Protein AF-A0A371JD78-F1 (afdb_monomer)

InterPro domains:
  IPR045620 Protein of unknown function DUF6442 [PF20040] (4-95)

Secondary structure (DSSP, 8-state):
-HHHHHHHHHHHHHHHHHHHHHHHHHHHHHHHHHHHHHHHHHTT--HHHHHHHHHHHHHHHHHHHHHHH--HHHHHHHHHHHHHHHHHHHHHHHHT--

Radius of gyration: 18.95 Å; Cα contacts (8 Å, |Δi|>4): 44; chains: 1; bounding box: 41×10×67 Å

Mean predicted aligned error: 11.2 Å

pLDDT: mean 75.21, std 12.28, range [46.72, 94.12]

Solvent-accessible surface area (backbone atoms only — not comparable to full-atom values): 5337 Å² total; per-residue (Å²): 119,65,67,65,52,56,54,48,52,53,51,50,51,53,50,50,54,49,50,50,50,54,56,53,50,50,51,54,50,51,53,51,48,50,53,50,43,52,51,38,52,76,68,66,50,54,72,50,58,50,50,48,52,54,46,53,52,52,39,52,52,33,52,55,48,26,75,74,68,68,42,70,65,38,51,50,52,35,52,54,46,50,53,51,45,51,54,47,48,52,53,44,56,55,64,76,75,114

Nearest PDB str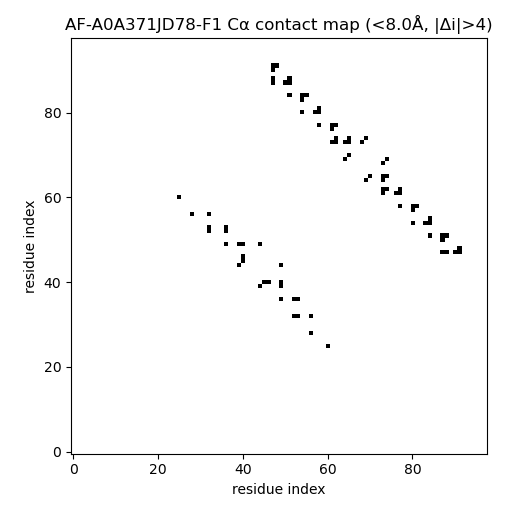uctures (foldseek):
  6b87-assembly1_A-2  TM=6.310E-01  e=5.597E+00  synthetic construct
  6b87-assembly2_B-3  TM=2.626E-01  e=4.614E+00  synthetic construct

Foldseek 3Di:
DVVVVVVVVVVVVVVVVVVVCLVVVLVVLVVVLVVVLVVCVVVVHDPLVNVLSVLVSVLVSLVVVCVPPVDVVSVVVNVVSVVVNVVSVVVVVVVVVD

Organism: NCBI:txid1763509

Sequence (98 aa):
MIEKRYNNSNLEELKKNKRFAVTHGSLAMKIALCIFIIINFVLKKSIYELILVFLSGSLFEEIYKYKYSKSKE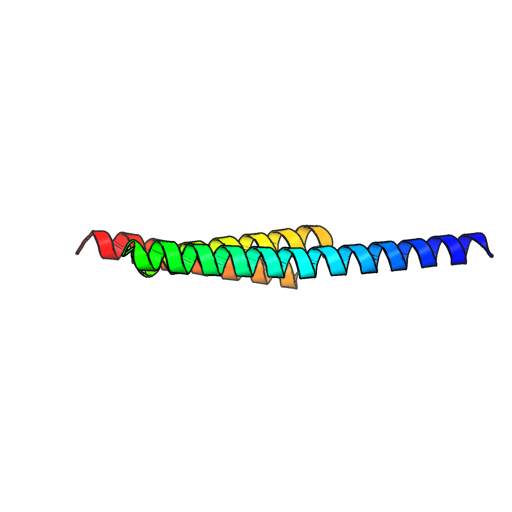DMIAIISLLIMVISIFVLYLIKDFD

Structure (mmCIF, N/CA/C/O backbone):
data_AF-A0A371JD78-F1
#
_entry.id   AF-A0A371JD78-F1
#
loop_
_atom_site.group_PDB
_atom_site.id
_atom_site.type_symbol
_atom_site.label_atom_id
_atom_site.label_alt_id
_atom_site.label_comp_id
_atom_site.label_asym_id
_atom_site.label_entity_id
_atom_site.label_seq_id
_atom_site.pdbx_PDB_ins_code
_atom_site.Cartn_x
_atom_site.Cartn_y
_atom_site.Cartn_z
_atom_site.occupancy
_atom_site.B_iso_or_equiv
_atom_site.auth_seq_id
_atom_site.auth_comp_id
_atom_site.auth_asym_id
_atom_site.auth_atom_id
_atom_site.pdbx_PDB_model_num
ATOM 1 N N . MET A 1 1 ? 21.722 -1.294 -41.131 1.00 57.34 1 MET A N 1
ATOM 2 C CA . MET A 1 1 ? 21.341 -0.067 -40.378 1.00 57.34 1 MET A CA 1
ATOM 3 C C . MET A 1 1 ? 19.832 0.026 -40.104 1.00 57.34 1 MET A C 1
ATOM 5 O O . MET A 1 1 ? 19.457 0.590 -39.083 1.00 57.34 1 MET A O 1
ATOM 9 N N . ILE A 1 2 ? 18.978 -0.538 -40.971 1.00 57.56 2 ILE A N 1
ATOM 10 C CA . ILE A 1 2 ? 17.506 -0.492 -40.864 1.00 57.56 2 ILE A CA 1
ATOM 11 C C . ILE A 1 2 ? 16.970 -1.407 -39.745 1.00 57.56 2 ILE A C 1
ATOM 13 O O . ILE A 1 2 ? 16.198 -0.94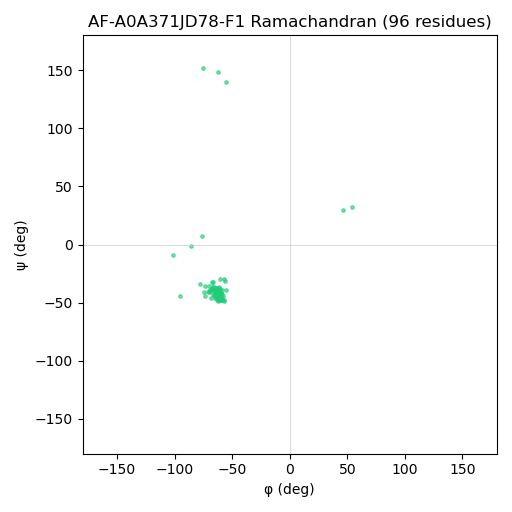2 -38.912 1.00 57.56 2 ILE A O 1
ATOM 17 N N . GLU A 1 3 ? 17.471 -2.644 -39.624 1.00 54.75 3 GLU A N 1
ATOM 18 C CA . GLU A 1 3 ? 17.092 -3.570 -38.535 1.00 54.75 3 GLU A CA 1
ATOM 19 C C . GLU A 1 3 ? 17.316 -2.987 -37.136 1.00 54.75 3 GLU A C 1
ATOM 21 O O . GLU A 1 3 ? 16.486 -3.147 -36.249 1.00 54.75 3 GLU A O 1
ATOM 26 N N . LYS A 1 4 ? 18.412 -2.243 -36.937 1.00 55.50 4 LYS A N 1
ATOM 27 C CA . LYS A 1 4 ? 18.740 -1.633 -35.640 1.00 55.50 4 LYS A CA 1
ATOM 28 C C . LYS A 1 4 ? 17.740 -0.539 -35.239 1.00 55.50 4 LYS A C 1
ATOM 30 O O . LYS A 1 4 ? 17.477 -0.373 -34.052 1.00 55.50 4 LYS A O 1
ATOM 35 N N . ARG A 1 5 ? 17.171 0.193 -36.210 1.00 56.50 5 ARG A N 1
ATOM 36 C CA . ARG A 1 5 ? 16.107 1.181 -35.948 1.00 56.50 5 ARG A CA 1
ATOM 37 C C . ARG A 1 5 ? 14.775 0.499 -35.662 1.00 56.50 5 ARG A C 1
ATOM 39 O O . ARG A 1 5 ? 14.096 0.909 -34.731 1.00 56.50 5 ARG A O 1
ATOM 46 N N . TYR A 1 6 ? 14.458 -0.554 -36.411 1.00 56.31 6 TYR A N 1
ATOM 47 C CA . TYR A 1 6 ? 13.217 -1.311 -36.250 1.00 56.31 6 TYR A CA 1
ATOM 48 C C . TYR A 1 6 ? 13.146 -2.032 -34.892 1.00 56.31 6 TYR A C 1
ATOM 50 O O . TYR A 1 6 ? 12.111 -2.052 -34.232 1.00 56.31 6 TYR A O 1
ATOM 58 N N . ASN A 1 7 ? 14.278 -2.563 -34.416 1.00 59.28 7 ASN A N 1
ATOM 59 C CA . ASN A 1 7 ? 14.343 -3.205 -33.103 1.00 59.28 7 ASN A CA 1
ATOM 60 C C . ASN A 1 7 ? 14.219 -2.194 -31.950 1.00 59.28 7 ASN A C 1
ATOM 62 O O . ASN A 1 7 ? 13.593 -2.488 -30.934 1.00 59.28 7 ASN A O 1
ATOM 66 N N . ASN A 1 8 ? 14.770 -0.985 -32.112 1.00 61.75 8 ASN A N 1
ATOM 67 C CA . ASN A 1 8 ? 14.637 0.076 -31.112 1.00 61.75 8 ASN A CA 1
ATOM 68 C C . ASN A 1 8 ? 13.213 0.640 -31.042 1.00 61.75 8 ASN A C 1
ATOM 70 O O . ASN A 1 8 ? 12.725 0.861 -29.936 1.00 61.75 8 ASN A O 1
ATOM 74 N N . SER A 1 9 ? 12.525 0.827 -32.174 1.00 62.72 9 SER A N 1
ATOM 75 C CA . SER A 1 9 ? 11.136 1.309 -32.173 1.00 62.72 9 SER A CA 1
ATOM 76 C C . SER A 1 9 ? 10.186 0.317 -31.497 1.00 62.72 9 SER A C 1
ATOM 78 O O . SER A 1 9 ? 9.374 0.723 -30.669 1.00 62.72 9 SER A O 1
ATOM 80 N N . ASN A 1 10 ? 10.358 -0.988 -31.745 1.00 65.50 10 ASN A N 1
ATOM 81 C CA . ASN A 1 10 ? 9.606 -2.036 -31.044 1.00 65.50 10 ASN A CA 1
ATOM 82 C C . ASN A 1 10 ? 9.897 -2.055 -29.533 1.00 65.50 10 ASN A C 1
ATOM 84 O O . ASN A 1 10 ? 8.998 -2.278 -28.721 1.00 65.50 10 ASN A O 1
ATOM 88 N N . LEU A 1 11 ? 11.146 -1.799 -29.126 1.00 61.72 11 LEU A N 1
ATOM 89 C CA . LEU A 1 11 ? 11.512 -1.704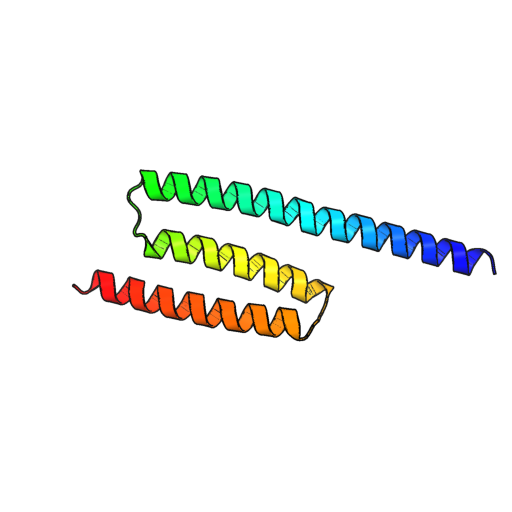 -27.710 1.00 61.72 11 LEU A CA 1
ATOM 90 C C . LEU A 1 11 ? 10.871 -0.492 -27.019 1.00 61.72 11 LEU A C 1
ATOM 92 O O . LEU A 1 11 ? 10.489 -0.581 -25.847 1.00 61.72 11 LEU A O 1
ATOM 96 N N . GLU A 1 12 ? 10.769 0.638 -27.716 1.00 65.25 12 GLU A N 1
ATOM 97 C CA . GLU A 1 12 ? 10.117 1.840 -27.196 1.00 65.25 12 GLU A CA 1
ATOM 98 C C . GLU A 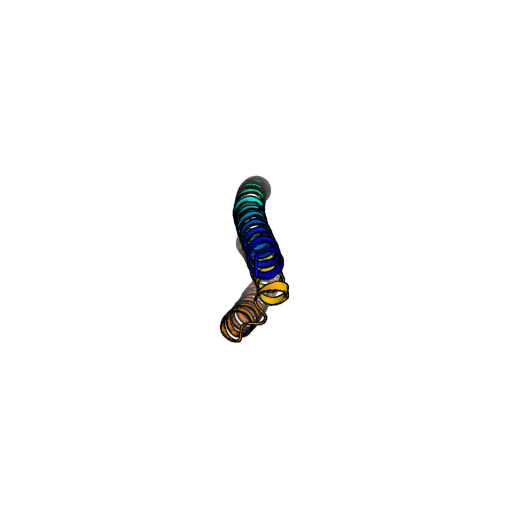1 12 ? 8.599 1.674 -27.100 1.00 65.25 12 GLU A C 1
ATOM 100 O O . GLU A 1 12 ? 8.027 2.023 -26.063 1.00 65.25 12 GLU A O 1
ATOM 105 N N . GLU A 1 13 ? 7.954 1.052 -28.090 1.00 63.69 13 GLU A N 1
ATOM 106 C CA . GLU A 1 13 ? 6.532 0.694 -28.010 1.00 63.69 13 GLU A CA 1
ATOM 107 C C . GLU A 1 13 ? 6.252 -0.292 -26.872 1.00 63.69 13 GLU A C 1
ATOM 109 O O . GLU A 1 13 ? 5.335 -0.064 -26.081 1.00 63.69 13 GLU A O 1
ATOM 114 N N . LEU A 1 14 ? 7.085 -1.322 -26.688 1.00 60.09 14 LEU A N 1
ATOM 115 C CA . LEU A 1 14 ? 6.964 -2.262 -25.566 1.00 60.09 14 LEU A CA 1
ATOM 116 C C . LEU A 1 14 ? 7.131 -1.576 -24.203 1.00 60.09 14 LEU A C 1
ATOM 118 O O . LEU A 1 14 ? 6.401 -1.892 -23.259 1.00 60.09 14 LEU A O 1
ATOM 122 N N . LYS A 1 15 ? 8.066 -0.625 -24.075 1.00 60.81 15 LYS A N 1
ATOM 123 C CA . LYS A 1 15 ? 8.226 0.182 -22.851 1.00 60.81 15 LYS A CA 1
ATOM 124 C C . LYS A 1 15 ? 7.021 1.088 -22.610 1.00 60.81 15 LYS A C 1
ATOM 126 O O . LYS A 1 15 ? 6.607 1.235 -21.459 1.00 60.81 15 LYS A O 1
ATOM 131 N N . LYS A 1 16 ? 6.457 1.684 -23.662 1.00 59.75 16 LYS A N 1
ATOM 132 C CA . LYS A 1 16 ? 5.298 2.581 -23.579 1.00 59.75 16 LYS A CA 1
ATOM 133 C C . LYS A 1 16 ? 4.036 1.817 -23.183 1.00 59.75 16 LYS A C 1
ATOM 135 O O . LYS A 1 16 ? 3.376 2.220 -22.229 1.00 59.75 16 LYS A O 1
ATOM 140 N N . ASN A 1 17 ? 3.777 0.669 -23.809 1.00 57.31 17 ASN A N 1
ATOM 141 C CA . ASN A 1 17 ? 2.650 -0.203 -23.470 1.00 57.31 17 ASN A CA 1
ATOM 142 C C . ASN A 1 17 ? 2.776 -0.779 -22.050 1.00 57.31 17 ASN A C 1
ATOM 144 O O . ASN A 1 17 ? 1.792 -0.836 -21.315 1.00 57.31 17 ASN A O 1
ATOM 148 N N . LYS A 1 18 ? 3.996 -1.127 -21.609 1.00 58.66 18 LYS A N 1
ATOM 149 C CA . LYS A 1 18 ? 4.246 -1.542 -20.217 1.00 58.66 18 LYS A CA 1
ATOM 150 C C . LYS A 1 18 ? 4.001 -0.425 -19.210 1.00 58.66 18 LYS A C 1
ATOM 152 O O . LYS A 1 18 ? 3.379 -0.690 -18.188 1.00 58.66 18 LYS A O 1
ATOM 157 N N . ARG A 1 19 ? 4.455 0.808 -19.475 1.00 58.66 19 ARG A N 1
ATOM 158 C CA . ARG A 1 19 ? 4.142 1.950 -18.596 1.00 58.66 19 ARG A CA 1
ATOM 159 C C . ARG A 1 19 ? 2.640 2.174 -18.521 1.00 58.66 19 ARG A C 1
ATOM 161 O O . ARG A 1 19 ? 2.124 2.289 -17.422 1.00 58.66 19 ARG A O 1
ATOM 168 N N . PHE A 1 20 ? 1.949 2.147 -19.658 1.00 55.69 20 PHE A N 1
ATOM 169 C CA . PHE A 1 20 ? 0.497 2.293 -19.717 1.00 55.69 20 PHE A CA 1
ATOM 170 C C . PHE A 1 20 ? -0.208 1.222 -18.866 1.00 55.69 20 PHE A C 1
ATOM 172 O O . PHE A 1 20 ? -1.020 1.556 -18.009 1.00 55.69 20 PHE A O 1
ATOM 179 N N . ALA A 1 21 ? 0.177 -0.051 -18.997 1.00 56.44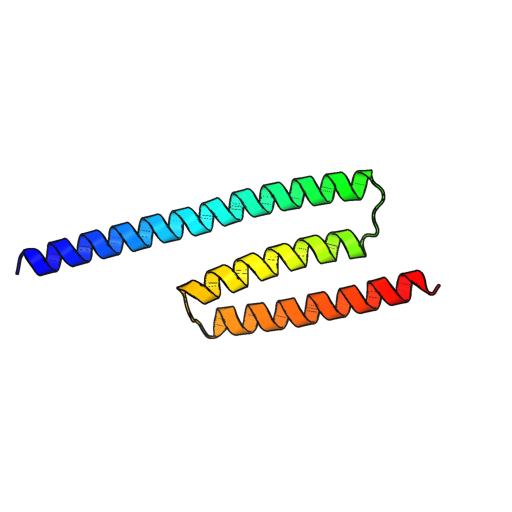 21 ALA A N 1
ATOM 180 C CA . ALA A 1 21 ? -0.373 -1.141 -18.189 1.00 56.44 21 ALA A CA 1
ATOM 181 C C . ALA A 1 21 ? -0.100 -0.982 -16.680 1.00 56.44 21 ALA A C 1
ATOM 183 O O . ALA A 1 21 ? -0.982 -1.257 -15.871 1.00 56.44 21 ALA A O 1
ATOM 184 N N . VAL A 1 22 ? 1.085 -0.496 -16.287 1.00 58.94 22 VAL A N 1
ATOM 185 C CA . VAL A 1 22 ? 1.408 -0.182 -14.880 1.00 58.94 22 VAL A CA 1
ATOM 186 C C . VAL A 1 22 ? 0.516 0.950 -14.361 1.00 58.94 22 VAL A C 1
ATOM 188 O O . VAL A 1 22 ? -0.030 0.853 -13.264 1.00 58.94 22 VAL A O 1
ATOM 191 N N . THR A 1 23 ? 0.326 2.013 -15.146 1.00 57.75 23 THR A N 1
ATOM 192 C CA . THR A 1 23 ? -0.485 3.172 -14.746 1.00 57.75 23 THR A CA 1
ATOM 193 C C . THR A 1 23 ? -1.975 2.828 -14.660 1.00 57.75 23 THR A C 1
ATOM 195 O O . THR A 1 23 ? -2.639 3.217 -13.701 1.00 57.75 23 THR A O 1
ATOM 198 N N . HIS A 1 24 ? -2.500 2.047 -15.608 1.00 55.12 24 HIS A N 1
ATOM 199 C CA . HIS A 1 24 ? -3.896 1.600 -15.596 1.00 55.12 24 HIS A CA 1
ATOM 200 C C . HIS A 1 24 ? -4.168 0.518 -14.545 1.00 55.12 24 HIS A C 1
ATOM 202 O O . HIS A 1 24 ? -5.221 0.548 -13.908 1.00 55.12 24 HIS A O 1
ATOM 208 N N . GLY A 1 25 ? -3.208 -0.380 -14.299 1.00 59.38 25 GLY A N 1
ATOM 209 C CA . GLY A 1 25 ? -3.264 -1.335 -13.191 1.00 59.38 25 GLY A CA 1
ATOM 210 C C . GLY A 1 25 ? -3.288 -0.639 -11.828 1.00 59.38 25 GLY A C 1
ATOM 211 O O . GLY A 1 25 ? -4.096 -1.000 -10.976 1.00 59.38 25 GLY A O 1
ATOM 212 N N . SER A 1 26 ? -2.490 0.423 -11.656 1.00 67.06 26 SER A N 1
ATOM 213 C CA . SER A 1 26 ? -2.511 1.261 -10.447 1.00 67.06 26 SER A CA 1
ATOM 214 C C . SER A 1 26 ? -3.856 1.967 -10.253 1.00 67.06 26 SER A C 1
ATOM 216 O O . SER A 1 26 ? -4.382 2.014 -9.144 1.00 67.06 26 SER A O 1
ATOM 218 N N . LEU A 1 27 ? -4.473 2.478 -11.323 1.00 71.88 27 LEU A N 1
ATOM 219 C CA . LEU A 1 27 ? -5.782 3.129 -11.214 1.00 71.88 27 LEU A CA 1
ATOM 220 C C . LEU A 1 27 ? -6.879 2.138 -10.790 1.00 71.88 27 LEU A C 1
ATOM 222 O O . LEU A 1 27 ? -7.654 2.432 -9.882 1.00 71.88 27 LEU A O 1
ATOM 226 N N . ALA A 1 28 ? -6.922 0.953 -11.404 1.00 68.25 28 ALA A N 1
ATOM 227 C CA . ALA A 1 28 ? -7.882 -0.092 -11.050 1.00 68.25 28 ALA A CA 1
ATOM 228 C C . ALA A 1 28 ? -7.688 -0.580 -9.605 1.00 68.25 28 ALA A C 1
ATOM 230 O O . ALA A 1 28 ? -8.663 -0.758 -8.876 1.00 68.25 28 ALA A O 1
ATOM 231 N N . MET A 1 29 ? -6.435 -0.726 -9.166 1.00 69.88 29 MET A N 1
ATOM 232 C CA . MET A 1 29 ? -6.097 -1.102 -7.796 1.00 69.88 29 MET A CA 1
ATOM 233 C C . MET A 1 29 ? -6.509 -0.030 -6.783 1.00 69.88 29 MET A C 1
ATOM 235 O O . MET A 1 29 ? -7.069 -0.362 -5.741 1.00 69.88 29 MET A O 1
ATOM 239 N N . LYS A 1 30 ? -6.328 1.254 -7.107 1.00 71.12 30 LYS A N 1
ATOM 240 C CA . LYS A 1 30 ? -6.806 2.377 -6.284 1.00 71.12 30 LYS A CA 1
ATOM 241 C C . LYS A 1 30 ? -8.324 2.413 -6.185 1.00 71.12 30 LYS A C 1
ATOM 243 O O . LYS A 1 30 ? -8.852 2.610 -5.097 1.00 71.12 30 LYS A O 1
ATOM 248 N N . ILE A 1 31 ? -9.029 2.176 -7.290 1.00 73.69 31 ILE A N 1
ATOM 249 C CA . ILE A 1 31 ? -10.495 2.092 -7.294 1.00 73.69 31 ILE A CA 1
ATOM 250 C C . ILE A 1 31 ? -10.961 0.907 -6.435 1.00 73.69 31 ILE A C 1
ATOM 252 O O . ILE A 1 31 ? -11.849 1.075 -5.601 1.00 73.69 31 ILE A O 1
ATOM 256 N N . A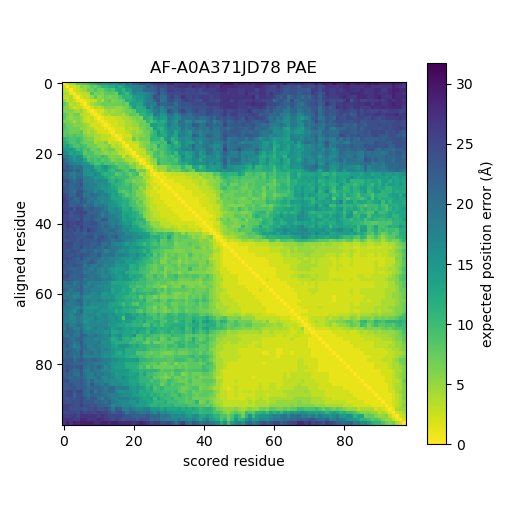LA A 1 32 ? -10.326 -0.260 -6.568 1.00 71.75 32 ALA A N 1
ATOM 257 C CA . ALA A 1 32 ? -10.622 -1.434 -5.748 1.00 71.75 32 ALA A CA 1
ATOM 258 C C . ALA A 1 32 ? -10.347 -1.183 -4.255 1.00 71.75 32 ALA A C 1
ATOM 260 O O . ALA A 1 32 ? -11.181 -1.522 -3.419 1.00 71.75 32 ALA A O 1
ATOM 261 N N . LEU A 1 33 ? -9.229 -0.533 -3.919 1.00 71.06 33 LEU A N 1
ATOM 262 C CA . LEU A 1 33 ? -8.892 -0.124 -2.553 1.00 71.06 33 LEU A CA 1
ATOM 263 C C . LEU A 1 33 ? -9.919 0.860 -1.989 1.00 71.06 33 LEU A C 1
ATOM 265 O O . LEU A 1 33 ? -10.366 0.671 -0.864 1.00 71.06 33 LEU A O 1
ATOM 269 N N . CYS A 1 34 ? -10.348 1.861 -2.760 1.00 73.94 34 CYS A N 1
ATOM 270 C CA . CYS A 1 34 ? -11.396 2.792 -2.341 1.00 73.94 34 CYS A CA 1
ATOM 271 C C . CYS A 1 34 ? -12.721 2.072 -2.062 1.00 73.94 34 CYS A C 1
ATOM 273 O O . CYS A 1 34 ? -13.328 2.300 -1.019 1.00 73.94 34 CYS A O 1
ATOM 275 N N . ILE A 1 35 ? -13.153 1.169 -2.950 1.00 73.75 35 ILE A N 1
ATOM 276 C CA . ILE A 1 35 ? -14.367 0.362 -2.745 1.00 73.75 35 ILE A CA 1
ATOM 277 C C . ILE A 1 35 ? -14.225 -0.500 -1.486 1.00 73.75 35 ILE A C 1
ATOM 279 O O . ILE A 1 35 ? -15.136 -0.550 -0.663 1.00 73.75 35 ILE A O 1
ATOM 283 N N . PHE A 1 36 ? -13.069 -1.134 -1.293 1.00 73.50 36 PHE A N 1
ATOM 284 C CA . PHE A 1 36 ? -12.801 -1.966 -0.126 1.00 73.50 36 PHE A CA 1
ATOM 285 C C . PHE A 1 36 ? -12.804 -1.152 1.174 1.00 73.50 36 PHE A C 1
ATOM 287 O O . PHE A 1 36 ? -13.389 -1.587 2.164 1.00 73.50 36 PHE A O 1
ATOM 294 N N . ILE A 1 37 ? -12.218 0.047 1.169 1.00 72.94 37 ILE A N 1
ATOM 295 C CA . ILE A 1 37 ? -12.242 0.991 2.294 1.00 72.94 37 ILE A CA 1
ATOM 296 C C . ILE A 1 37 ? -13.683 1.386 2.628 1.00 72.94 37 ILE A C 1
ATOM 298 O O . ILE A 1 37 ? -14.067 1.327 3.792 1.00 72.94 37 ILE A O 1
ATOM 302 N N . ILE A 1 38 ? -14.504 1.716 1.626 1.00 74.19 38 ILE A N 1
ATOM 303 C CA . ILE A 1 38 ? -15.919 2.067 1.825 1.00 74.19 38 ILE A CA 1
ATOM 304 C C . ILE A 1 38 ? -16.690 0.888 2.432 1.00 74.19 38 ILE A C 1
ATOM 306 O O . ILE A 1 38 ? -17.409 1.072 3.411 1.00 74.19 38 ILE A O 1
ATOM 310 N N . ILE A 1 39 ? -16.510 -0.329 1.908 1.00 72.69 39 ILE A N 1
ATOM 311 C CA . ILE A 1 39 ? -17.159 -1.537 2.440 1.00 72.69 39 ILE A CA 1
ATOM 312 C C . ILE A 1 39 ? -16.746 -1.775 3.897 1.00 72.69 39 ILE A C 1
ATOM 314 O O . ILE A 1 39 ? -17.604 -1.974 4.751 1.00 72.69 39 ILE A O 1
ATOM 318 N N . ASN A 1 40 ? -15.451 -1.715 4.211 1.00 72.38 40 ASN A N 1
ATOM 319 C CA . ASN A 1 40 ? -14.961 -1.941 5.574 1.00 72.38 40 ASN A CA 1
ATOM 320 C C . ASN A 1 40 ? -15.422 -0.837 6.537 1.00 72.38 40 ASN A C 1
ATOM 322 O O . ASN A 1 40 ? -15.782 -1.131 7.675 1.00 72.38 40 ASN A O 1
ATOM 326 N N . PHE A 1 41 ? -15.504 0.411 6.074 1.00 72.19 41 PHE A N 1
ATOM 327 C CA . PHE A 1 41 ? -16.071 1.511 6.848 1.00 72.19 41 PHE A CA 1
ATOM 328 C C . PHE A 1 41 ? -17.559 1.280 7.163 1.00 72.19 41 PHE A C 1
ATOM 330 O O . PHE A 1 41 ? -17.973 1.427 8.312 1.00 72.19 41 PHE A O 1
ATOM 337 N N . VAL A 1 42 ? -18.355 0.832 6.182 1.00 72.44 42 VAL A N 1
ATOM 338 C CA . VAL A 1 42 ? -19.766 0.439 6.385 1.00 72.44 42 VAL A CA 1
ATOM 339 C C . VAL A 1 42 ? -19.885 -0.734 7.365 1.00 72.44 42 VAL A C 1
ATOM 341 O O . VAL A 1 42 ? -20.785 -0.750 8.203 1.00 72.44 42 VAL A O 1
ATOM 344 N N . LEU A 1 43 ? -18.943 -1.680 7.322 1.00 76.00 43 LEU A N 1
ATOM 345 C CA . LEU A 1 43 ? -18.845 -2.807 8.257 1.00 76.00 43 LEU A CA 1
ATOM 346 C C . LEU A 1 43 ? -18.285 -2.417 9.640 1.00 76.00 43 LEU A C 1
ATOM 348 O O . LEU A 1 43 ? -18.048 -3.300 10.464 1.00 76.00 43 LEU A O 1
ATOM 352 N N . LYS A 1 44 ? -18.084 -1.117 9.912 1.00 76.62 44 LYS A N 1
ATOM 353 C CA . LYS A 1 44 ? -17.538 -0.568 11.168 1.00 76.62 44 LYS A CA 1
ATOM 354 C C . LYS A 1 44 ? -16.193 -1.178 11.564 1.00 76.62 44 LYS A C 1
ATOM 356 O O . LYS A 1 44 ? -15.879 -1.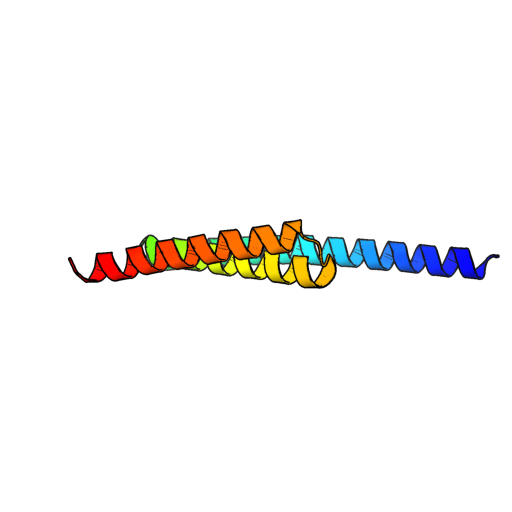307 12.748 1.00 76.62 44 LYS A O 1
ATOM 361 N N . LYS A 1 45 ? -15.395 -1.550 10.565 1.00 74.94 45 LYS A N 1
ATOM 362 C CA . LYS A 1 45 ? -14.027 -2.006 10.774 1.00 74.94 45 LYS A CA 1
ATOM 363 C C . LYS A 1 45 ? -13.192 -0.890 11.389 1.00 74.94 45 LYS A C 1
ATOM 365 O O . LYS A 1 45 ? -13.425 0.301 11.173 1.00 74.94 45 LYS A O 1
ATOM 370 N N . SER A 1 46 ? -12.227 -1.305 12.190 1.00 79.06 46 SER A N 1
ATOM 371 C CA . SER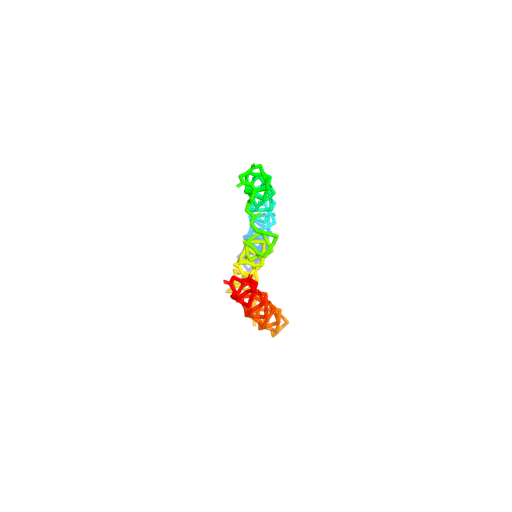 A 1 46 ? -11.286 -0.444 12.886 1.00 79.06 46 SER A CA 1
ATOM 372 C C . SER A 1 46 ? -10.562 0.470 11.891 1.00 79.06 46 SER A C 1
ATOM 374 O O . SER A 1 46 ? -10.158 0.028 10.815 1.00 79.06 46 SER A O 1
ATOM 376 N N . ILE A 1 47 ? -10.338 1.741 12.247 1.00 79.88 47 ILE A N 1
ATOM 377 C CA . ILE A 1 47 ? -9.591 2.666 11.376 1.00 79.88 47 ILE A CA 1
ATOM 378 C C . ILE A 1 47 ? -8.186 2.142 11.050 1.00 79.88 47 ILE A C 1
ATOM 380 O O . ILE A 1 47 ? -7.676 2.354 9.954 1.00 79.88 47 ILE A O 1
ATOM 384 N N . TYR A 1 48 ? -7.601 1.369 11.963 1.00 80.00 48 TYR A N 1
ATOM 385 C CA . TYR A 1 48 ? -6.325 0.701 11.750 1.00 80.00 48 TYR A CA 1
ATOM 386 C C . TYR A 1 48 ? -6.408 -0.399 10.682 1.00 80.00 48 TYR A C 1
ATOM 388 O O . TYR A 1 48 ? -5.500 -0.505 9.864 1.00 80.00 48 TYR A O 1
ATOM 396 N N . GLU A 1 49 ? -7.501 -1.171 10.623 1.00 78.25 49 GLU A N 1
ATOM 397 C CA . GLU A 1 49 ? -7.709 -2.179 9.569 1.00 78.25 49 GLU A CA 1
ATOM 398 C C . GLU A 1 49 ? -7.807 -1.508 8.191 1.00 78.25 49 GLU A C 1
ATOM 400 O O . GLU A 1 49 ? -7.197 -1.970 7.227 1.00 78.25 49 GLU A O 1
ATOM 405 N N . LEU A 1 50 ? -8.506 -0.370 8.102 1.00 80.50 50 LEU A N 1
ATOM 406 C CA . LEU A 1 50 ? -8.604 0.421 6.871 1.00 80.50 50 LEU A CA 1
ATOM 407 C C . LEU A 1 50 ? -7.234 0.933 6.402 1.00 80.50 50 LEU A C 1
ATOM 409 O O . LEU A 1 50 ? -6.898 0.818 5.220 1.00 80.50 50 LEU A O 1
ATOM 413 N N . ILE A 1 51 ? -6.426 1.460 7.326 1.00 82.56 51 ILE A N 1
ATOM 414 C CA . ILE A 1 51 ? -5.073 1.947 7.027 1.00 82.56 51 ILE A CA 1
ATOM 415 C C . ILE A 1 51 ? -4.162 0.788 6.598 1.00 82.56 51 ILE A C 1
ATOM 417 O O . ILE A 1 51 ? -3.432 0.923 5.616 1.00 82.56 51 ILE A O 1
ATOM 421 N N . LEU A 1 52 ? -4.225 -0.365 7.273 1.00 82.12 52 LEU A N 1
ATOM 422 C CA . LEU A 1 52 ? -3.428 -1.547 6.919 1.00 82.12 52 LEU A CA 1
ATOM 423 C C . LEU A 1 52 ? -3.728 -2.036 5.503 1.00 82.12 52 LEU A C 1
ATOM 425 O O . LEU A 1 52 ? -2.803 -2.339 4.748 1.00 82.12 52 LEU A O 1
ATOM 429 N N . VAL A 1 53 ? -5.002 -2.055 5.109 1.00 82.81 53 VAL A N 1
ATOM 430 C CA . VAL A 1 53 ? -5.387 -2.430 3.745 1.00 82.81 53 VAL A CA 1
ATOM 431 C C . VAL A 1 53 ? -4.795 -1.459 2.729 1.00 82.81 53 VAL A C 1
ATOM 433 O O . VAL A 1 53 ? -4.159 -1.892 1.766 1.00 82.81 53 VAL A O 1
ATOM 436 N N . PHE A 1 54 ? -4.940 -0.154 2.956 1.00 83.88 54 PHE A N 1
ATOM 437 C CA . PHE A 1 54 ? -4.390 0.862 2.061 1.00 83.88 54 PHE A CA 1
ATOM 438 C C . PHE A 1 54 ? -2.867 0.739 1.899 1.00 83.88 54 PHE A C 1
ATOM 440 O O . PHE A 1 54 ? -2.341 0.778 0.779 1.00 83.88 54 PHE A O 1
ATOM 447 N N . LEU A 1 55 ? -2.155 0.538 3.009 1.00 84.56 55 LEU A N 1
ATOM 448 C CA . LEU A 1 55 ? -0.702 0.394 3.000 1.00 84.56 55 LEU A CA 1
ATOM 449 C C . LEU A 1 55 ? -0.252 -0.901 2.332 1.00 84.56 55 LEU A C 1
ATOM 451 O O . LEU A 1 55 ? 0.714 -0.874 1.575 1.00 84.56 55 LEU A O 1
ATOM 455 N N . SER A 1 56 ? -0.968 -2.008 2.541 1.00 82.25 56 SER A N 1
ATOM 456 C CA . SER A 1 56 ? -0.668 -3.278 1.871 1.00 82.25 56 SER A CA 1
ATOM 457 C C . SER A 1 56 ? -0.800 -3.165 0.348 1.00 82.25 56 SER A C 1
ATOM 459 O O . SER A 1 56 ? 0.054 -3.659 -0.390 1.00 82.25 56 SER A O 1
ATOM 461 N N . GLY A 1 57 ? -1.811 -2.435 -0.132 1.00 83.06 57 GLY A N 1
ATOM 462 C CA . GLY A 1 57 ? -1.978 -2.170 -1.554 1.00 83.06 57 GLY A CA 1
ATOM 463 C C . GLY A 1 57 ? -0.870 -1.282 -2.124 1.00 83.06 57 GLY A C 1
ATOM 464 O O . GLY A 1 57 ? -0.300 -1.595 -3.169 1.00 83.06 57 GLY A O 1
ATOM 465 N N . SER A 1 58 ? -0.504 -0.223 -1.401 1.00 84.75 58 SER A N 1
ATOM 466 C CA . SER A 1 58 ? 0.619 0.651 -1.776 1.00 84.75 58 SER A CA 1
ATOM 467 C C . SER A 1 58 ? 1.947 -0.115 -1.821 1.00 84.75 58 SER A C 1
ATOM 469 O O . SER A 1 58 ? 2.731 0.050 -2.754 1.00 84.75 58 SER A O 1
ATOM 471 N N . LEU A 1 59 ? 2.181 -1.011 -0.856 1.00 86.81 59 LEU A N 1
ATOM 472 C CA . LEU A 1 59 ? 3.368 -1.866 -0.810 1.00 86.81 59 LEU A CA 1
ATOM 473 C C . LEU A 1 59 ? 3.449 -2.775 -2.043 1.00 86.81 59 LEU A C 1
ATOM 475 O O . LEU A 1 59 ? 4.516 -2.926 -2.635 1.00 86.81 59 LEU A O 1
ATOM 479 N N . PHE A 1 60 ? 2.322 -3.355 -2.462 1.00 84.12 60 PHE A N 1
ATOM 480 C CA . PHE A 1 60 ? 2.265 -4.184 -3.663 1.00 84.12 60 PHE A CA 1
ATOM 481 C C . PHE A 1 60 ? 2.585 -3.385 -4.935 1.00 84.12 60 PHE A C 1
ATOM 483 O O . PHE A 1 60 ? 3.342 -3.873 -5.777 1.00 84.12 60 PHE A O 1
ATOM 490 N N . GLU A 1 61 ? 2.071 -2.156 -5.068 1.00 85.19 61 GLU A N 1
ATOM 491 C CA . GLU A 1 61 ? 2.416 -1.277 -6.195 1.00 85.19 61 GLU A CA 1
ATOM 492 C C . GLU A 1 61 ? 3.923 -0.991 -6.249 1.00 85.19 61 GLU A C 1
ATOM 494 O O . GLU A 1 61 ? 4.525 -1.106 -7.319 1.00 85.19 61 GLU A O 1
ATOM 499 N N . GLU A 1 62 ? 4.547 -0.665 -5.116 1.00 86.56 62 GLU A N 1
ATOM 500 C CA . GLU A 1 62 ? 5.983 -0.365 -5.061 1.00 86.56 62 GLU A CA 1
ATOM 501 C C . GLU A 1 62 ? 6.852 -1.605 -5.312 1.00 86.56 62 GLU A C 1
ATOM 503 O O . GLU A 1 62 ? 7.817 -1.534 -6.072 1.00 86.56 62 GLU A O 1
ATOM 508 N N . ILE A 1 63 ? 6.476 -2.779 -4.790 1.00 86.25 63 ILE A N 1
ATOM 509 C CA . ILE A 1 63 ? 7.145 -4.052 -5.118 1.00 86.25 63 ILE A CA 1
ATOM 510 C C . ILE A 1 63 ? 7.051 -4.339 -6.617 1.00 86.25 63 ILE A C 1
ATOM 512 O O . ILE A 1 63 ? 8.034 -4.757 -7.243 1.00 86.25 63 ILE A O 1
ATOM 516 N N . TYR A 1 64 ? 5.879 -4.110 -7.213 1.00 84.50 64 TYR A N 1
ATOM 517 C CA . TYR A 1 64 ? 5.693 -4.295 -8.644 1.00 84.50 64 TYR A CA 1
ATOM 518 C C . TYR A 1 64 ? 6.576 -3.326 -9.431 1.00 84.50 64 TYR A C 1
ATOM 520 O O . TYR A 1 64 ? 7.305 -3.777 -10.312 1.00 84.50 64 TYR A O 1
ATOM 528 N N . LYS A 1 65 ? 6.599 -2.032 -9.085 1.00 83.69 65 LYS A N 1
ATOM 529 C CA . LYS A 1 65 ? 7.495 -1.038 -9.707 1.00 83.69 65 LYS A CA 1
ATOM 530 C C . LYS A 1 65 ? 8.963 -1.439 -9.584 1.00 83.69 65 LYS A C 1
ATOM 532 O O . LYS A 1 65 ? 9.643 -1.518 -10.612 1.00 83.69 65 LYS A O 1
ATOM 537 N N . TYR A 1 66 ? 9.409 -1.821 -8.388 1.00 86.69 66 TYR A N 1
ATOM 538 C CA . TYR A 1 66 ? 10.780 -2.259 -8.133 1.00 86.69 66 TYR A CA 1
ATOM 539 C C . TYR A 1 66 ? 11.177 -3.464 -8.989 1.00 86.69 66 TYR A C 1
ATOM 541 O O . TYR A 1 66 ? 12.283 -3.504 -9.530 1.00 86.69 66 TYR A O 1
ATOM 549 N N . LYS A 1 67 ? 10.269 -4.427 -9.198 1.00 82.75 67 LYS A N 1
ATOM 550 C CA . LYS A 1 67 ? 10.522 -5.585 -10.072 1.00 82.75 67 LYS A CA 1
ATOM 551 C C . LYS A 1 67 ? 10.909 -5.169 -11.499 1.00 82.75 67 LYS A C 1
ATOM 553 O O . LYS A 1 67 ? 11.687 -5.878 -12.141 1.00 82.75 67 LYS A O 1
ATOM 558 N N . TYR A 1 68 ? 10.396 -4.039 -11.992 1.00 80.06 68 TYR A N 1
ATOM 559 C CA . TYR A 1 68 ? 10.700 -3.526 -13.332 1.00 80.06 68 TYR A CA 1
ATOM 560 C C . TYR A 1 68 ? 11.831 -2.502 -13.358 1.00 80.06 68 TYR A C 1
ATOM 562 O O . TYR A 1 68 ? 12.675 -2.575 -14.251 1.00 80.06 68 TYR A O 1
ATOM 570 N N . SER A 1 69 ? 11.840 -1.540 -12.436 1.00 84.31 69 SER A N 1
ATOM 571 C CA . SER A 1 69 ? 12.827 -0.456 -12.421 1.00 84.31 69 SER A CA 1
ATOM 572 C C . SER A 1 69 ? 14.175 -0.917 -11.861 1.00 84.31 69 SER A C 1
ATOM 574 O O . SER A 1 69 ? 15.219 -0.436 -12.299 1.00 84.31 69 SER A O 1
ATOM 576 N N . LYS A 1 70 ? 14.145 -1.844 -10.889 1.00 85.12 70 LYS A N 1
ATOM 577 C CA . LYS A 1 70 ? 15.256 -2.213 -9.999 1.00 85.12 70 LYS A CA 1
ATOM 578 C C . LYS A 1 70 ? 15.984 -0.995 -9.414 1.00 85.12 70 LYS A C 1
ATOM 580 O O . LYS A 1 70 ? 17.189 -1.052 -9.159 1.00 85.12 70 LYS A O 1
ATOM 585 N N . SER A 1 71 ? 15.268 0.115 -9.234 1.00 88.06 71 SER A N 1
ATOM 586 C CA . SER A 1 71 ? 15.826 1.369 -8.738 1.00 88.06 71 SER A CA 1
ATOM 587 C C . SER A 1 71 ? 16.073 1.285 -7.225 1.00 88.06 71 SER A C 1
ATOM 589 O O . SER A 1 71 ? 15.393 0.555 -6.501 1.00 88.06 71 SER A O 1
ATOM 591 N N . LYS A 1 72 ? 17.059 2.040 -6.726 1.00 87.69 72 LYS A N 1
ATOM 592 C CA . LYS A 1 72 ? 17.274 2.177 -5.276 1.00 87.69 72 LYS A CA 1
ATOM 593 C C . LYS A 1 72 ? 16.131 2.942 -4.603 1.00 87.69 72 LYS A C 1
ATOM 595 O O . LYS A 1 72 ? 15.816 2.652 -3.458 1.00 87.69 72 LYS A O 1
ATOM 600 N N . GLU A 1 73 ? 15.525 3.886 -5.316 1.00 89.00 73 GLU A N 1
ATOM 601 C CA . GLU A 1 73 ? 14.426 4.721 -4.821 1.00 89.00 73 GLU A CA 1
ATOM 602 C C . GLU A 1 73 ? 13.185 3.879 -4.508 1.00 89.00 73 GLU A C 1
ATOM 604 O O . GLU A 1 73 ? 12.641 3.978 -3.412 1.00 89.00 73 GLU A O 1
ATOM 609 N N . ASP A 1 74 ? 12.813 2.965 -5.406 1.00 84.75 74 ASP A N 1
ATOM 610 C CA . ASP A 1 74 ? 11.682 2.051 -5.213 1.00 84.75 74 ASP A CA 1
ATOM 611 C C . ASP A 1 74 ? 11.953 1.099 -4.031 1.00 84.75 74 ASP A C 1
ATOM 613 O O . ASP A 1 74 ? 11.069 0.810 -3.229 1.00 84.75 74 ASP A O 1
ATOM 617 N N . MET A 1 75 ? 13.203 0.649 -3.868 1.00 87.75 75 MET A N 1
ATOM 618 C CA . MET A 1 75 ? 13.634 -0.163 -2.720 1.00 87.75 75 MET A CA 1
ATOM 619 C C . MET A 1 75 ? 13.469 0.591 -1.392 1.00 87.75 75 MET A C 1
ATOM 621 O O . MET A 1 75 ? 12.963 0.030 -0.420 1.00 87.75 75 MET A O 1
ATOM 625 N N . ILE A 1 76 ? 13.855 1.871 -1.352 1.00 92.31 76 ILE A N 1
ATOM 626 C CA . ILE A 1 76 ? 13.671 2.735 -0.178 1.00 92.31 76 ILE A CA 1
ATOM 627 C C . ILE A 1 76 ? 12.178 2.922 0.108 1.00 92.31 76 ILE A C 1
ATOM 629 O O . ILE A 1 76 ? 11.765 2.768 1.256 1.00 92.31 76 ILE A O 1
ATOM 633 N N . ALA A 1 77 ? 11.360 3.172 -0.918 1.00 90.31 77 ALA A N 1
ATOM 634 C CA . ALA A 1 77 ? 9.913 3.324 -0.770 1.00 90.31 77 ALA A CA 1
ATOM 635 C C . ALA A 1 77 ? 9.255 2.070 -0.168 1.00 90.31 77 ALA A C 1
ATOM 637 O O . ALA A 1 77 ? 8.444 2.181 0.753 1.00 90.31 77 ALA A O 1
ATOM 638 N N . ILE A 1 78 ? 9.656 0.876 -0.623 1.00 91.06 78 ILE A N 1
ATOM 639 C CA . ILE A 1 78 ? 9.194 -0.404 -0.066 1.00 91.06 78 ILE A CA 1
ATOM 640 C C . ILE A 1 78 ? 9.555 -0.517 1.417 1.00 91.06 78 ILE A C 1
ATOM 642 O O . ILE A 1 78 ? 8.695 -0.860 2.226 1.00 91.06 78 ILE A O 1
ATOM 646 N N . ILE A 1 79 ? 10.806 -0.222 1.787 1.00 94.12 79 ILE A N 1
ATOM 647 C CA . ILE A 1 79 ? 11.266 -0.307 3.182 1.00 94.12 79 ILE A CA 1
ATOM 648 C C . ILE A 1 79 ? 10.492 0.678 4.067 1.00 94.12 79 ILE A C 1
ATOM 650 O O . ILE A 1 79 ? 10.023 0.299 5.140 1.00 94.12 79 ILE A O 1
ATOM 654 N N . SER A 1 80 ? 10.305 1.921 3.616 1.00 92.38 80 SER A N 1
ATOM 655 C CA . SER A 1 80 ? 9.529 2.927 4.348 1.00 92.38 80 SER A CA 1
ATOM 656 C C . SER A 1 80 ? 8.074 2.498 4.553 1.00 92.38 80 SER A C 1
ATOM 658 O O . SER A 1 80 ? 7.554 2.615 5.664 1.00 92.38 80 SER A O 1
ATOM 660 N N . LEU A 1 81 ? 7.428 1.945 3.522 1.00 92.06 81 LEU A N 1
ATOM 661 C CA . LEU A 1 81 ? 6.066 1.412 3.624 1.00 92.06 81 LEU A CA 1
ATOM 662 C C . LEU A 1 81 ? 5.986 0.206 4.567 1.00 92.06 81 LEU A C 1
ATOM 664 O O . LEU A 1 81 ? 5.040 0.110 5.344 1.00 92.06 81 LEU A O 1
ATOM 668 N N . LEU A 1 82 ? 6.982 -0.683 4.554 1.00 92.00 82 LEU A N 1
ATOM 669 C CA . LEU A 1 82 ? 7.069 -1.818 5.480 1.00 92.00 82 LEU A CA 1
ATOM 670 C C . LEU A 1 82 ? 7.127 -1.365 6.940 1.00 92.00 82 LEU A C 1
ATOM 672 O O . LEU A 1 82 ? 6.377 -1.884 7.767 1.00 92.00 82 LEU A O 1
ATOM 676 N N . ILE A 1 83 ? 7.968 -0.375 7.252 1.00 94.12 83 ILE A N 1
ATOM 677 C CA . ILE A 1 83 ? 8.052 0.204 8.602 1.00 94.12 83 ILE A CA 1
ATOM 678 C C . ILE A 1 83 ? 6.686 0.763 9.015 1.00 94.12 83 ILE A C 1
ATOM 680 O O . ILE A 1 83 ? 6.203 0.470 10.106 1.00 94.12 83 ILE A O 1
ATOM 684 N N . MET A 1 84 ? 6.032 1.504 8.121 1.00 90.75 84 MET A N 1
ATOM 685 C CA . MET A 1 84 ? 4.725 2.109 8.373 1.00 90.75 84 MET A CA 1
ATOM 686 C C . MET A 1 84 ? 3.627 1.058 8.615 1.00 90.75 84 MET A C 1
ATOM 688 O O . MET A 1 84 ? 2.835 1.211 9.544 1.00 90.75 84 MET A O 1
ATOM 692 N N . VAL A 1 85 ? 3.607 -0.037 7.844 1.00 88.00 85 VAL A N 1
ATOM 693 C CA . VAL A 1 85 ? 2.697 -1.177 8.066 1.00 88.00 85 VAL A CA 1
ATOM 694 C C . VAL A 1 85 ? 2.911 -1.774 9.454 1.00 88.00 85 VAL A C 1
ATOM 696 O O . VAL A 1 85 ? 1.941 -1.969 10.183 1.00 88.00 85 VAL A O 1
ATOM 699 N N . ILE A 1 86 ? 4.165 -2.023 9.843 1.00 88.06 86 ILE A N 1
ATOM 700 C CA . ILE A 1 86 ? 4.498 -2.597 11.154 1.00 88.06 86 ILE A CA 1
ATOM 701 C C . ILE A 1 86 ? 4.054 -1.659 12.281 1.00 88.06 86 ILE A C 1
ATOM 703 O O . ILE A 1 86 ? 3.426 -2.115 13.233 1.00 88.06 86 ILE A O 1
ATOM 707 N N . SER A 1 87 ? 4.314 -0.353 12.174 1.00 89.56 87 SER A N 1
ATOM 708 C CA . SER A 1 87 ? 3.895 0.624 13.187 1.00 89.56 87 SER A CA 1
ATOM 709 C C . SER A 1 87 ? 2.378 0.654 13.375 1.00 89.56 87 SER A C 1
ATOM 711 O O . SER A 1 87 ? 1.898 0.621 14.507 1.00 89.56 87 SER A O 1
ATOM 713 N N . ILE A 1 88 ? 1.613 0.671 12.281 1.00 87.94 88 ILE A N 1
ATOM 714 C CA . ILE A 1 88 ? 0.146 0.645 12.349 1.00 87.94 88 ILE A CA 1
ATOM 715 C C . ILE A 1 88 ? -0.351 -0.693 12.900 1.00 87.94 88 ILE A C 1
ATOM 717 O O . ILE A 1 88 ? -1.305 -0.710 13.672 1.00 87.94 88 ILE A O 1
ATOM 721 N N . PHE A 1 89 ? 0.297 -1.803 12.549 1.00 85.25 89 PHE A N 1
ATOM 722 C CA . PHE A 1 89 ? -0.057 -3.120 13.069 1.00 85.25 89 PHE A CA 1
ATOM 723 C C . PHE A 1 89 ? 0.165 -3.217 14.583 1.00 85.25 89 PHE A C 1
ATOM 725 O O . PHE A 1 89 ? -0.694 -3.721 15.296 1.00 85.25 89 PHE A O 1
ATOM 732 N N . VAL A 1 90 ? 1.266 -2.666 15.100 1.00 87.88 90 VAL A N 1
ATOM 733 C CA . VAL A 1 90 ? 1.510 -2.579 16.549 1.00 87.88 90 VAL A CA 1
ATOM 734 C C . VAL A 1 90 ? 0.442 -1.728 17.237 1.00 87.88 90 VAL A C 1
ATOM 736 O O . VAL A 1 90 ? -0.110 -2.154 18.246 1.00 87.88 90 VAL A O 1
ATOM 739 N N . LEU A 1 91 ? 0.099 -0.563 16.677 1.00 85.94 91 LEU A N 1
ATOM 740 C CA . LEU A 1 91 ? -0.975 0.281 17.216 1.00 85.94 91 LEU A CA 1
ATOM 741 C C . LEU A 1 91 ? -2.335 -0.426 17.198 1.00 85.94 91 LEU A C 1
ATOM 743 O O . LEU A 1 91 ? -3.107 -0.283 18.141 1.00 85.94 91 LEU A O 1
ATOM 747 N N . TYR A 1 92 ? -2.615 -1.199 16.147 1.00 83.69 92 TYR A N 1
ATOM 748 C CA . TYR A 1 92 ? -3.825 -2.006 16.048 1.00 83.69 92 TYR A CA 1
ATOM 749 C C . TYR A 1 92 ? -3.901 -3.042 17.171 1.00 83.69 92 TYR A C 1
ATOM 751 O O . TYR A 1 92 ? -4.926 -3.126 17.837 1.00 83.69 92 TYR A O 1
ATOM 759 N N . LEU A 1 93 ? -2.807 -3.773 17.412 1.00 83.00 93 LEU A N 1
ATOM 760 C CA . LEU A 1 93 ? -2.745 -4.759 18.488 1.00 83.00 93 LEU A CA 1
ATOM 761 C C . LEU A 1 93 ? -2.933 -4.108 19.859 1.00 83.00 93 LEU A C 1
ATOM 763 O O . LEU A 1 93 ? -3.718 -4.616 20.644 1.00 83.00 93 LEU A O 1
ATOM 767 N N . ILE A 1 94 ? -2.267 -2.978 20.132 1.00 84.88 94 ILE A N 1
ATOM 768 C CA . ILE A 1 94 ? -2.398 -2.256 21.411 1.00 84.88 94 ILE A CA 1
ATOM 769 C C . ILE A 1 94 ? -3.845 -1.803 21.646 1.00 84.88 94 ILE A C 1
ATOM 771 O O . ILE A 1 94 ? -4.330 -1.906 22.766 1.00 84.88 94 ILE A O 1
ATOM 775 N N . LYS A 1 95 ? -4.553 -1.362 20.599 1.00 70.31 95 LYS A N 1
ATOM 776 C CA . LYS A 1 95 ? -5.959 -0.938 20.697 1.00 70.31 95 LYS A CA 1
ATOM 777 C C . LYS A 1 95 ? -6.898 -2.049 21.178 1.00 70.31 95 LYS A C 1
ATOM 779 O O . LYS A 1 95 ? -7.936 -1.744 21.745 1.00 70.31 95 LYS A O 1
ATOM 784 N N . ASP A 1 96 ? -6.574 -3.307 20.895 1.00 59.06 96 ASP A N 1
ATOM 785 C CA . ASP A 1 96 ? -7.391 -4.454 21.300 1.00 59.06 96 ASP A CA 1
ATOM 786 C C . ASP A 1 96 ? -7.048 -4.937 22.736 1.00 59.06 96 ASP A C 1
ATOM 788 O O . ASP A 1 96 ? -7.675 -5.879 23.220 1.00 59.06 96 ASP A O 1
ATOM 792 N N . PHE A 1 97 ? -6.077 -4.307 23.422 1.00 57.72 97 PHE A N 1
ATOM 793 C CA . PHE A 1 97 ? -5.710 -4.585 24.824 1.00 57.72 97 PHE A CA 1
ATOM 794 C C . PHE A 1 97 ? -6.267 -3.578 25.854 1.00 57.72 97 PHE A C 1
ATOM 796 O O . PHE A 1 97 ? -6.140 -3.850 27.049 1.00 57.72 97 PHE A O 1
ATOM 803 N N . ASP A 1 98 ? -6.867 -2.465 25.415 1.00 46.72 98 ASP A N 1
ATOM 804 C CA . ASP A 1 98 ? -7.614 -1.502 26.255 1.00 46.72 98 ASP A CA 1
ATOM 805 C C . ASP A 1 98 ? -9.122 -1.822 26.267 1.00 46.72 98 ASP A C 1
ATOM 807 O O . ASP A 1 98 ? -9.751 -1.693 27.344 1.00 46.72 98 ASP A O 1
#